Protein AF-A0A2V7Z5N1-F1 (afdb_monomer)

Nearest PDB structures (foldseek):
  4i86-assembly2_B  TM=2.308E-01  e=6.328E-01  Komagataeibacter xylinus
  2l2n-assembly1_A  TM=4.216E-01  e=4.324E+00  Arabidopsis thaliana
  7aoi-assembly1_AY  TM=3.348E-01  e=3.631E+00  Trypanosoma brucei
  4kr1-assembly1_A  TM=2.601E-01  e=2.560E+00  Saccharomyces cerevisiae S288C

Sequence (138 aa):
MKLTMAKAYQENGSPAPGKDKACAAKYKEFMGAPVTDTYKINPKTGIMSASAEFQKVSTQLYPMGIAGIYSFISDGVPPELQKIGVMQIIFQISTKFTSPKNMIMFPLETDKFNCVLTNSALSAKAAKEALTGKPMKH

Radius of gyration: 14.17 Å; Cα contacts (8 Å, |Δi|>4): 302; chains: 1; bounding box: 39×27×32 Å

Structure (mmCIF, N/CA/C/O backbone):
data_AF-A0A2V7Z5N1-F1
#
_entry.id   AF-A0A2V7Z5N1-F1
#
loop_
_atom_site.group_PDB
_atom_site.id
_atom_site.type_symbol
_atom_site.label_atom_id
_atom_site.label_alt_id
_atom_site.label_comp_id
_atom_site.label_asym_id
_atom_site.label_entity_id
_atom_site.label_seq_id
_atom_site.pdbx_PDB_ins_code
_atom_site.Cartn_x
_atom_site.Cartn_y
_atom_site.Cartn_z
_atom_site.occupancy
_atom_site.B_iso_or_equiv
_atom_site.auth_seq_id
_atom_site.auth_comp_id
_atom_site.auth_asym_id
_atom_site.auth_atom_id
_atom_site.pdbx_PDB_model_num
ATOM 1 N N . MET A 1 1 ? 2.459 -5.359 9.769 1.00 90.88 1 MET A N 1
ATOM 2 C CA . MET A 1 1 ? 2.727 -6.409 8.746 1.00 90.88 1 MET A CA 1
ATOM 3 C C . MET A 1 1 ? 3.979 -6.046 7.956 1.00 90.88 1 MET A C 1
ATOM 5 O O . MET A 1 1 ? 4.435 -4.928 8.120 1.00 90.88 1 MET A O 1
ATOM 9 N N . LYS A 1 2 ? 4.550 -6.945 7.139 1.00 94.62 2 LYS A N 1
ATOM 10 C CA . LYS A 1 2 ? 5.723 -6.646 6.287 1.00 94.62 2 LYS A CA 1
ATOM 11 C C . LYS A 1 2 ? 5.377 -6.747 4.801 1.00 94.62 2 LYS A C 1
ATOM 13 O O . LYS A 1 2 ? 4.630 -7.647 4.428 1.00 94.62 2 LYS A O 1
ATOM 18 N N . LEU A 1 3 ? 5.941 -5.873 3.969 1.00 95.12 3 LEU A N 1
ATOM 19 C CA . LEU A 1 3 ? 5.757 -5.876 2.511 1.00 95.12 3 LEU A CA 1
ATOM 20 C C . LEU A 1 3 ? 6.620 -6.964 1.854 1.00 95.12 3 LEU A C 1
ATOM 22 O O . LEU A 1 3 ? 7.810 -6.774 1.641 1.00 95.12 3 LEU A O 1
ATOM 26 N N . THR A 1 4 ? 6.061 -8.133 1.566 1.00 95.50 4 THR A N 1
ATOM 27 C CA . THR A 1 4 ? 6.828 -9.313 1.121 1.00 95.50 4 THR A CA 1
ATOM 28 C C . THR A 1 4 ? 6.722 -9.601 -0.373 1.00 95.50 4 THR A C 1
ATOM 30 O O . THR A 1 4 ? 7.448 -10.449 -0.885 1.00 95.50 4 THR A O 1
ATOM 33 N N . MET A 1 5 ? 5.842 -8.904 -1.088 1.00 94.56 5 MET A N 1
ATOM 34 C CA . MET A 1 5 ? 5.593 -9.097 -2.512 1.00 94.56 5 MET A CA 1
ATOM 35 C C . MET A 1 5 ? 5.648 -7.761 -3.246 1.00 94.56 5 MET A C 1
ATOM 37 O O . MET A 1 5 ? 5.185 -6.749 -2.727 1.00 94.56 5 MET A O 1
ATOM 41 N N . ALA A 1 6 ? 6.150 -7.787 -4.477 1.00 95.12 6 ALA A N 1
ATOM 42 C CA . ALA A 1 6 ? 6.127 -6.661 -5.398 1.00 95.12 6 ALA A CA 1
ATOM 43 C C . ALA A 1 6 ? 5.371 -7.086 -6.661 1.00 95.12 6 ALA A C 1
ATOM 45 O O . ALA A 1 6 ? 5.687 -8.122 -7.255 1.00 95.12 6 ALA A O 1
ATOM 46 N N . LYS A 1 7 ? 4.340 -6.326 -7.030 1.00 94.12 7 LYS A N 1
ATOM 47 C CA . LYS A 1 7 ? 3.465 -6.616 -8.169 1.00 94.12 7 LYS A CA 1
ATOM 48 C C . LYS A 1 7 ? 3.352 -5.410 -9.077 1.00 94.12 7 LYS A C 1
ATOM 50 O O . LYS A 1 7 ? 3.062 -4.313 -8.609 1.00 94.12 7 LYS A O 1
ATOM 55 N N . ALA A 1 8 ? 3.577 -5.620 -10.366 1.00 93.88 8 ALA A N 1
ATOM 56 C CA . ALA A 1 8 ? 3.426 -4.577 -11.360 1.00 93.88 8 ALA A CA 1
ATOM 57 C C . ALA A 1 8 ? 2.009 -4.578 -11.942 1.00 93.88 8 ALA A C 1
ATOM 59 O O . ALA A 1 8 ? 1.400 -5.629 -12.162 1.00 93.88 8 ALA A O 1
ATOM 60 N N . TYR A 1 9 ? 1.510 -3.383 -12.226 1.00 91.00 9 TYR A N 1
ATOM 61 C CA . TYR A 1 9 ? 0.205 -3.143 -12.825 1.00 91.00 9 TYR A CA 1
ATOM 62 C C . TYR A 1 9 ? 0.336 -2.112 -13.932 1.00 91.00 9 TYR A C 1
ATOM 64 O O . TYR A 1 9 ? 1.193 -1.237 -13.867 1.00 91.00 9 TYR A O 1
ATOM 72 N N . GLN A 1 10 ? -0.513 -2.216 -14.944 1.00 90.69 10 GLN A N 1
ATOM 73 C CA . GLN A 1 10 ? -0.725 -1.150 -15.917 1.00 90.69 10 GLN A CA 1
ATOM 74 C C . GLN A 1 10 ? -1.409 0.046 -15.240 1.00 90.69 10 GLN A C 1
ATOM 76 O O . GLN A 1 10 ? -2.009 -0.099 -14.173 1.00 90.69 10 GLN A O 1
ATOM 81 N N . GLU A 1 11 ? -1.379 1.209 -15.885 1.00 83.19 11 GLU A N 1
ATOM 82 C CA . GLU A 1 11 ? -2.081 2.414 -15.417 1.00 83.19 11 GLU A CA 1
ATOM 83 C C . GLU A 1 11 ? -3.581 2.164 -15.169 1.00 83.19 11 GLU A C 1
ATOM 85 O O . GLU A 1 11 ? -4.149 2.621 -14.184 1.00 83.19 11 GLU A O 1
ATOM 90 N N . ASN A 1 12 ? -4.211 1.323 -15.996 1.00 79.19 12 ASN A N 1
ATOM 91 C CA . ASN A 1 12 ? -5.614 0.925 -15.844 1.00 79.19 12 ASN A CA 1
ATOM 92 C C . ASN A 1 12 ? -5.874 -0.108 -14.722 1.00 79.19 12 ASN A C 1
ATOM 94 O O . ASN A 1 12 ? -6.947 -0.714 -14.683 1.00 79.19 12 ASN A O 1
ATOM 98 N N . GLY A 1 13 ? -4.888 -0.387 -13.867 1.00 79.81 13 GLY A N 1
ATOM 99 C CA . GLY A 1 13 ? -4.990 -1.327 -12.751 1.00 79.81 13 GLY A CA 1
ATOM 100 C C . GLY A 1 13 ? -4.941 -2.812 -13.127 1.00 79.81 13 GLY A C 1
ATOM 101 O O . GLY A 1 13 ? -5.058 -3.666 -12.247 1.00 79.81 13 GLY A O 1
ATOM 102 N N . SER A 1 14 ? -4.765 -3.159 -14.406 1.00 85.50 14 SER A N 1
ATOM 103 C CA . SER A 1 14 ? -4.630 -4.559 -14.830 1.00 85.50 14 SER A CA 1
ATOM 104 C C . SER A 1 14 ? -3.248 -5.112 -14.463 1.00 85.50 14 SER A C 1
ATOM 106 O O . SER A 1 14 ? -2.256 -4.401 -14.631 1.00 85.50 14 SER A O 1
ATOM 108 N N . PRO A 1 15 ? -3.130 -6.372 -14.002 1.00 89.06 15 PRO A N 1
ATOM 109 C CA . PRO A 1 15 ? -1.832 -6.968 -13.689 1.00 89.06 15 PRO A CA 1
ATOM 110 C C . PRO A 1 15 ? -0.858 -6.947 -14.878 1.00 89.06 15 PRO A C 1
ATOM 112 O O . PRO A 1 15 ? -1.241 -7.227 -16.014 1.00 89.06 15 PRO A O 1
ATOM 115 N N . ALA A 1 16 ? 0.417 -6.675 -14.601 1.00 92.56 16 ALA A N 1
ATOM 116 C CA . ALA A 1 16 ? 1.518 -6.697 -15.564 1.00 92.56 16 ALA A CA 1
ATOM 117 C C . ALA A 1 16 ? 2.656 -7.618 -15.069 1.00 92.56 16 ALA A C 1
ATOM 119 O O . ALA A 1 16 ? 3.778 -7.155 -14.856 1.00 92.56 16 ALA A O 1
ATOM 120 N N . PRO A 1 17 ? 2.412 -8.932 -14.888 1.00 92.75 17 PRO A N 1
ATOM 121 C CA . PRO A 1 17 ? 3.333 -9.836 -14.186 1.00 92.75 17 PRO A CA 1
ATOM 122 C C . PRO A 1 17 ? 4.732 -9.929 -14.814 1.00 92.75 17 PRO A C 1
ATOM 124 O O . PRO A 1 17 ? 5.711 -10.165 -14.107 1.00 92.75 17 PRO A O 1
ATOM 127 N N . GLY A 1 18 ? 4.866 -9.672 -16.122 1.00 95.56 18 GLY A N 1
ATOM 128 C CA . GLY A 1 18 ? 6.167 -9.584 -16.801 1.00 95.56 18 GLY A CA 1
ATOM 129 C C . GLY A 1 18 ? 7.093 -8.482 -16.258 1.00 95.56 18 GLY A C 1
ATOM 130 O O . GLY A 1 18 ? 8.291 -8.499 -16.532 1.00 95.56 18 GLY A O 1
ATOM 131 N N . LYS A 1 19 ? 6.563 -7.546 -15.461 1.00 96.06 19 LYS A N 1
ATOM 132 C CA . LYS A 1 19 ? 7.288 -6.437 -14.829 1.00 96.06 19 LYS A CA 1
ATOM 133 C C . LYS A 1 19 ? 7.464 -6.609 -13.312 1.00 96.06 19 LYS A C 1
ATOM 135 O O . LYS A 1 19 ? 8.133 -5.781 -12.698 1.00 96.06 19 LYS A O 1
ATOM 140 N N . ASP A 1 20 ? 6.965 -7.692 -12.705 1.00 95.00 20 ASP A N 1
ATOM 141 C CA . ASP A 1 20 ? 7.081 -7.944 -11.254 1.00 95.00 20 ASP A CA 1
ATOM 142 C C . ASP A 1 20 ? 8.544 -7.926 -10.780 1.00 95.00 20 ASP A C 1
ATOM 144 O O . ASP A 1 20 ? 8.866 -7.311 -9.765 1.00 95.00 20 ASP A O 1
ATOM 148 N N . LYS A 1 21 ? 9.458 -8.542 -11.546 1.00 96.69 21 LYS A N 1
ATOM 149 C CA . LYS A 1 21 ? 10.897 -8.545 -11.225 1.00 96.69 21 LYS A CA 1
ATOM 150 C C . LYS A 1 21 ? 11.500 -7.139 -11.248 1.00 96.69 21 LYS A C 1
ATOM 152 O O . LYS A 1 21 ? 12.305 -6.814 -10.382 1.00 96.69 21 LYS A O 1
ATOM 157 N N . ALA A 1 22 ? 11.100 -6.306 -12.210 1.00 97.19 22 ALA A N 1
ATOM 158 C CA . ALA A 1 22 ? 11.555 -4.919 -12.296 1.00 97.19 22 ALA A CA 1
ATOM 159 C C . ALA A 1 22 ? 11.008 -4.077 -11.131 1.00 97.19 22 ALA A C 1
ATOM 161 O O . ALA A 1 22 ? 11.751 -3.307 -10.532 1.00 97.19 22 ALA A O 1
ATOM 162 N N . CYS A 1 23 ? 9.740 -4.284 -10.762 1.00 95.69 23 CYS A N 1
ATOM 163 C CA . CYS A 1 23 ? 9.099 -3.686 -9.588 1.00 95.69 23 CYS A CA 1
ATOM 164 C C . CYS A 1 23 ? 9.845 -4.054 -8.291 1.00 95.69 23 CYS A C 1
ATOM 166 O O . CYS A 1 23 ? 10.260 -3.161 -7.552 1.00 95.69 23 CYS A O 1
ATOM 168 N N . ALA A 1 24 ? 10.129 -5.344 -8.072 1.00 96.06 24 ALA A N 1
A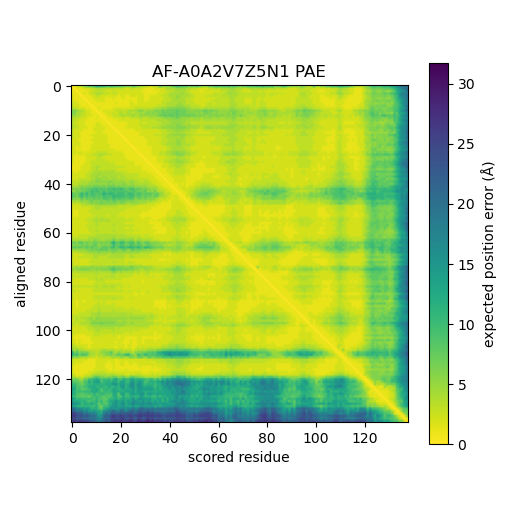TOM 169 C CA . ALA A 1 24 ? 10.910 -5.811 -6.924 1.00 96.06 24 ALA A CA 1
ATOM 170 C C . ALA A 1 24 ? 12.334 -5.233 -6.895 1.00 96.06 24 ALA A C 1
ATOM 172 O O . ALA A 1 24 ? 12.818 -4.843 -5.837 1.00 96.06 24 ALA A O 1
ATOM 173 N N . ALA A 1 25 ? 13.010 -5.172 -8.047 1.00 97.81 25 ALA A N 1
ATOM 174 C CA . ALA A 1 25 ? 14.375 -4.663 -8.138 1.00 97.81 25 ALA A CA 1
ATOM 175 C C . ALA A 1 25 ? 14.454 -3.153 -7.863 1.00 97.81 25 ALA A C 1
ATOM 177 O O . ALA A 1 25 ? 15.351 -2.718 -7.141 1.00 97.81 25 ALA A O 1
ATOM 178 N N . LYS A 1 26 ? 13.510 -2.370 -8.407 1.00 97.50 26 LYS A N 1
ATOM 179 C CA . LYS A 1 26 ? 13.465 -0.910 -8.246 1.00 97.50 26 LYS A CA 1
ATOM 180 C C . LYS A 1 26 ? 13.215 -0.505 -6.795 1.00 97.50 26 LYS A C 1
ATOM 182 O O . LYS A 1 26 ? 13.897 0.378 -6.297 1.00 97.50 26 LYS A O 1
ATOM 187 N N . TYR A 1 27 ? 12.297 -1.189 -6.112 1.00 96.81 27 TYR A N 1
ATOM 188 C CA . TYR A 1 27 ? 11.892 -0.862 -4.740 1.00 96.81 27 TYR A CA 1
ATOM 189 C C . TYR A 1 27 ? 12.402 -1.860 -3.700 1.00 96.81 27 TYR A C 1
ATOM 191 O O . TYR A 1 27 ? 11.789 -2.056 -2.649 1.00 96.81 27 TYR A O 1
ATOM 199 N N . LYS A 1 28 ? 13.546 -2.495 -3.980 1.00 97.12 28 LYS A N 1
ATOM 200 C CA . LYS A 1 28 ? 14.147 -3.523 -3.117 1.00 97.12 28 LYS A CA 1
ATOM 201 C C . LYS A 1 28 ? 14.375 -3.051 -1.679 1.00 97.12 28 LYS A C 1
ATOM 203 O O . LYS A 1 28 ? 14.297 -3.857 -0.763 1.00 97.12 28 LYS A O 1
ATOM 208 N N . GLU A 1 29 ? 14.640 -1.760 -1.482 1.00 96.69 29 GLU A N 1
ATOM 209 C CA . GLU A 1 29 ? 14.888 -1.155 -0.167 1.00 96.69 29 GLU A CA 1
ATOM 210 C C . GLU A 1 29 ? 13.650 -1.148 0.742 1.00 96.69 29 GLU A C 1
ATOM 212 O O . GLU A 1 29 ? 13.775 -1.178 1.964 1.00 96.69 29 GLU A O 1
ATOM 217 N N . PHE A 1 30 ? 12.451 -1.162 0.154 1.00 96.69 30 PHE A N 1
ATOM 218 C CA . PHE A 1 30 ? 11.183 -1.186 0.885 1.00 96.69 30 PHE A CA 1
ATOM 219 C C . PHE A 1 30 ? 10.613 -2.602 1.021 1.00 96.69 30 PHE A C 1
ATOM 221 O O . PHE A 1 30 ? 9.629 -2.814 1.734 1.00 96.69 30 PHE A O 1
ATOM 228 N N . MET A 1 31 ? 11.232 -3.594 0.378 1.00 96.50 31 MET A N 1
ATOM 229 C CA . MET A 1 31 ? 10.870 -4.992 0.579 1.00 96.50 31 MET A CA 1
ATOM 230 C C . MET A 1 31 ? 11.187 -5.412 2.018 1.00 96.50 31 MET A C 1
ATOM 232 O O . MET A 1 31 ? 12.266 -5.173 2.549 1.00 96.50 31 MET A O 1
ATOM 236 N N . GLY A 1 32 ? 10.219 -6.046 2.669 1.00 96.50 32 GLY A N 1
ATOM 237 C CA . GLY A 1 32 ? 10.266 -6.430 4.076 1.00 96.50 32 GLY A CA 1
ATOM 238 C C . GLY A 1 32 ? 9.968 -5.290 5.053 1.00 96.50 32 GLY A C 1
ATOM 239 O O . GLY A 1 32 ? 9.880 -5.556 6.256 1.00 96.50 32 GLY A O 1
ATOM 240 N N . ALA A 1 33 ? 9.771 -4.058 4.569 1.00 97.06 33 ALA A N 1
ATOM 241 C CA . ALA A 1 33 ? 9.470 -2.917 5.421 1.00 97.06 33 ALA A CA 1
ATOM 242 C C . ALA A 1 33 ? 8.145 -3.124 6.176 1.00 97.06 33 ALA A C 1
ATOM 244 O O . ALA A 1 33 ? 7.195 -3.694 5.618 1.00 97.06 33 ALA A O 1
ATOM 245 N N . PRO A 1 34 ? 8.072 -2.695 7.447 1.00 97.31 34 PRO A N 1
ATOM 246 C CA . PRO A 1 34 ? 6.849 -2.782 8.214 1.00 97.31 34 PRO A CA 1
ATOM 247 C C . PRO A 1 34 ? 5.834 -1.729 7.755 1.00 97.31 34 PRO A C 1
ATOM 249 O O . PRO A 1 34 ? 6.195 -0.605 7.414 1.00 97.31 34 PRO A O 1
ATOM 252 N N . VAL A 1 35 ? 4.560 -2.103 7.812 1.00 97.00 35 VAL A N 1
ATOM 253 C CA . VAL A 1 35 ? 3.415 -1.190 7.767 1.00 97.00 35 VAL A CA 1
ATOM 254 C C . VAL A 1 35 ? 2.518 -1.505 8.957 1.00 97.00 35 VAL A C 1
ATOM 256 O O . VAL A 1 35 ? 2.225 -2.683 9.217 1.00 97.00 35 VAL A O 1
ATOM 259 N N . THR A 1 36 ? 2.113 -0.473 9.689 1.00 97.25 36 THR A N 1
ATOM 260 C CA . THR A 1 36 ? 1.232 -0.585 10.857 1.00 97.25 36 THR A CA 1
ATOM 261 C C . THR A 1 36 ? -0.060 0.155 10.579 1.00 97.25 36 THR A C 1
ATOM 263 O O . THR A 1 36 ? -0.019 1.334 10.248 1.00 97.25 36 THR A O 1
ATOM 266 N N . ASP A 1 37 ? -1.196 -0.514 10.753 1.00 96.44 37 ASP A N 1
ATOM 267 C CA . ASP A 1 37 ? -2.503 0.087 10.496 1.00 96.44 37 ASP A CA 1
ATOM 268 C C . ASP A 1 37 ? -3.264 0.282 11.799 1.00 96.44 37 ASP A C 1
ATOM 270 O O . ASP A 1 37 ? -3.244 -0.581 12.682 1.00 96.44 37 ASP A O 1
ATOM 274 N N . THR A 1 38 ? -4.000 1.383 11.886 1.00 96.88 38 THR A N 1
ATOM 275 C CA . THR A 1 38 ? -5.054 1.555 12.884 1.00 96.88 38 THR A CA 1
ATOM 276 C C . THR A 1 38 ? -6.374 1.777 12.169 1.00 96.88 38 THR A C 1
ATOM 278 O O . THR A 1 38 ? -6.413 2.411 11.118 1.00 96.88 38 THR A O 1
ATOM 281 N N . TYR A 1 39 ? -7.465 1.228 12.697 1.00 95.56 39 TYR A N 1
ATOM 282 C CA . TYR A 1 39 ? -8.780 1.396 12.088 1.00 95.56 39 TYR A CA 1
ATOM 283 C C . TYR A 1 39 ? -9.897 1.368 13.127 1.00 95.56 39 TYR A C 1
ATOM 285 O O . TYR A 1 39 ? -9.792 0.737 14.180 1.00 95.56 39 TYR A O 1
ATOM 293 N N . LYS A 1 40 ? -10.993 2.050 12.803 1.00 94.56 40 LYS A N 1
ATOM 294 C CA . LYS A 1 40 ? -12.266 2.013 13.521 1.00 94.56 40 LYS A CA 1
ATOM 295 C C . LYS A 1 40 ? -13.362 1.757 12.502 1.00 94.56 40 LYS A C 1
ATOM 297 O O . LYS A 1 40 ? -13.480 2.492 11.529 1.00 94.56 40 LYS A O 1
ATOM 302 N N . ILE A 1 41 ? -14.154 0.715 12.724 1.00 93.19 41 ILE A N 1
ATOM 303 C CA . ILE A 1 41 ? -15.255 0.329 11.841 1.00 93.19 41 ILE A CA 1
ATOM 304 C C . ILE A 1 41 ? -16.481 0.100 12.712 1.00 93.19 41 ILE A C 1
ATOM 306 O O . ILE A 1 41 ? -16.498 -0.812 13.538 1.00 93.19 41 ILE A O 1
ATOM 310 N N . ASN A 1 42 ? -17.508 0.926 12.526 1.00 90.75 42 ASN A N 1
ATOM 311 C CA . ASN A 1 42 ? -18.803 0.731 13.158 1.00 90.75 42 ASN A CA 1
ATOM 312 C C . ASN A 1 42 ? -19.815 0.241 12.109 1.00 90.75 42 ASN A C 1
ATOM 314 O O . ASN A 1 42 ? -20.362 1.057 11.365 1.00 90.75 42 ASN A O 1
ATOM 318 N N . PRO A 1 43 ? -20.109 -1.070 12.048 1.00 85.38 43 PRO A N 1
ATOM 319 C CA . PRO A 1 43 ? -21.029 -1.611 11.051 1.00 85.38 43 PRO A CA 1
ATOM 320 C C . PRO A 1 43 ? -22.486 -1.178 11.269 1.00 85.38 43 PRO A C 1
ATOM 322 O O . PRO A 1 43 ? -23.283 -1.287 10.346 1.00 85.38 43 PRO A O 1
ATOM 325 N N . LYS A 1 44 ? -22.851 -0.683 12.463 1.00 87.19 44 LYS A N 1
ATOM 326 C CA . LYS A 1 44 ? -24.212 -0.201 12.748 1.00 87.19 44 LYS A CA 1
ATOM 327 C C . LYS A 1 44 ? -24.449 1.205 12.205 1.00 87.19 44 LYS A C 1
ATOM 329 O O . LYS A 1 44 ? -25.531 1.486 11.711 1.00 87.19 44 LYS A O 1
ATOM 334 N N . THR A 1 45 ? -23.457 2.086 12.333 1.00 87.56 45 THR A N 1
ATOM 335 C CA . THR A 1 45 ? -23.577 3.492 11.909 1.00 87.56 45 THR A CA 1
ATOM 336 C C . THR A 1 45 ? -22.964 3.762 10.538 1.00 87.56 45 THR A C 1
ATOM 338 O O . THR A 1 45 ? -23.177 4.832 9.983 1.00 87.56 45 THR A O 1
ATOM 341 N N . GLY A 1 46 ? -22.163 2.832 10.008 1.00 83.50 46 GLY A N 1
ATOM 342 C CA . GLY A 1 46 ? -21.401 3.017 8.772 1.00 83.50 46 GLY A CA 1
ATOM 343 C C . GLY A 1 46 ? -20.172 3.921 8.921 1.00 83.50 46 GLY A C 1
ATOM 344 O O . GLY A 1 46 ? -19.468 4.145 7.942 1.00 83.50 46 GLY A O 1
ATOM 345 N N . ILE A 1 47 ? -19.880 4.425 10.127 1.00 86.38 47 ILE A N 1
ATOM 346 C CA . ILE A 1 47 ? -18.717 5.288 10.371 1.00 86.38 47 ILE A CA 1
ATOM 347 C C . ILE A 1 47 ? -17.448 4.437 10.350 1.00 86.38 47 ILE A C 1
ATOM 349 O O . I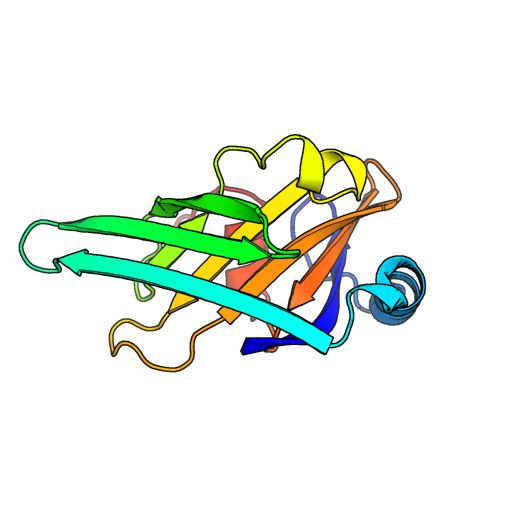LE A 1 47 ? -17.318 3.474 11.115 1.00 86.38 47 ILE A O 1
ATOM 353 N N . MET A 1 48 ? -16.503 4.815 9.489 1.00 93.25 48 MET A N 1
ATOM 354 C CA . MET A 1 48 ? -15.232 4.118 9.331 1.00 93.25 48 MET A CA 1
ATOM 355 C C . MET A 1 48 ? -14.078 5.109 9.186 1.00 93.25 48 MET A C 1
ATOM 357 O O . MET A 1 48 ? -14.194 6.107 8.478 1.00 93.25 48 MET A O 1
ATOM 361 N N . SER A 1 49 ? -12.950 4.810 9.820 1.00 92.56 49 SER A N 1
ATOM 362 C CA . SER A 1 49 ? -11.692 5.533 9.639 1.00 92.56 49 SER A CA 1
ATOM 363 C C . SER A 1 49 ? -10.513 4.575 9.744 1.00 92.56 49 SER A C 1
ATOM 365 O O . SER A 1 49 ? -10.588 3.566 10.449 1.00 92.56 49 SER A O 1
ATOM 367 N N . ALA A 1 50 ? -9.424 4.881 9.044 1.00 97.00 50 ALA A N 1
ATOM 368 C CA . ALA A 1 50 ? -8.178 4.140 9.169 1.00 97.00 50 ALA A CA 1
ATOM 369 C C . ALA A 1 50 ? -6.966 5.053 8.976 1.00 97.00 50 ALA A C 1
ATOM 371 O O . ALA A 1 50 ? -7.072 6.119 8.377 1.00 97.00 50 ALA A O 1
ATOM 372 N N . SER A 1 51 ? -5.813 4.624 9.466 1.00 97.56 51 SER A N 1
ATOM 373 C CA . SER A 1 51 ? -4.517 5.209 9.150 1.00 97.56 51 SER A CA 1
ATOM 374 C C . SER A 1 51 ? -3.502 4.096 8.925 1.00 97.56 51 SER A C 1
ATOM 376 O O . SER A 1 51 ? -3.622 3.021 9.516 1.00 97.56 51 SER A O 1
ATOM 378 N N . ALA A 1 52 ? -2.500 4.367 8.099 1.00 97.75 52 ALA A N 1
ATOM 379 C CA . ALA A 1 52 ? -1.362 3.482 7.896 1.00 97.75 52 ALA A CA 1
ATOM 380 C C . ALA A 1 52 ? -0.064 4.242 8.159 1.00 97.75 52 ALA A C 1
ATOM 382 O O . ALA A 1 52 ? 0.127 5.354 7.670 1.00 97.75 52 ALA A O 1
ATOM 383 N N . GLU A 1 53 ? 0.832 3.631 8.923 1.00 98.31 53 GLU A N 1
ATOM 384 C CA . GLU A 1 53 ? 2.185 4.113 9.143 1.00 98.31 53 GLU A CA 1
ATOM 385 C C . GLU A 1 53 ? 3.160 3.310 8.284 1.00 98.31 53 GLU A C 1
ATOM 387 O O . GLU A 1 53 ? 3.285 2.090 8.427 1.00 98.31 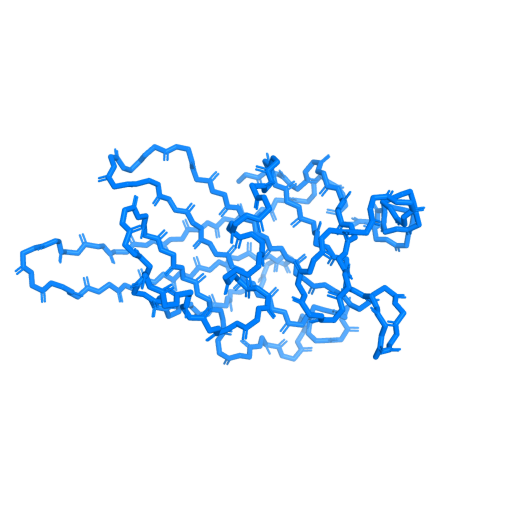53 GLU A O 1
ATOM 392 N N . PHE A 1 54 ? 3.875 4.011 7.408 1.00 98.00 54 PHE A N 1
ATOM 393 C CA . PHE A 1 54 ? 4.950 3.471 6.584 1.00 98.00 54 PHE A CA 1
ATOM 394 C C . PHE A 1 54 ? 6.148 4.413 6.670 1.00 98.00 54 PHE A C 1
ATOM 396 O O . PHE A 1 54 ? 5.978 5.627 6.653 1.00 98.00 54 PHE A O 1
ATOM 403 N N . GLN A 1 55 ? 7.362 3.872 6.815 1.00 96.94 55 GLN A N 1
ATOM 404 C CA . GLN A 1 55 ? 8.580 4.678 7.014 1.00 96.94 55 GLN A CA 1
ATOM 405 C C . GLN A 1 55 ? 8.454 5.709 8.157 1.00 96.94 55 GLN A C 1
ATOM 407 O O . GLN A 1 55 ? 8.993 6.807 8.072 1.00 96.94 55 GLN A O 1
ATOM 412 N N . LYS A 1 56 ? 7.746 5.345 9.242 1.00 96.75 56 LYS A N 1
ATOM 413 C CA . LYS A 1 56 ? 7.438 6.209 10.404 1.00 96.75 56 LYS A CA 1
ATOM 414 C C . LYS A 1 56 ? 6.581 7.443 10.079 1.00 96.75 56 LYS A C 1
ATOM 416 O O . LYS A 1 56 ? 6.520 8.375 10.875 1.00 96.75 56 LYS A O 1
ATOM 421 N N . VAL A 1 57 ? 5.919 7.453 8.924 1.00 97.81 57 VAL A N 1
ATOM 422 C CA . VAL A 1 57 ? 5.016 8.523 8.500 1.00 97.81 57 VAL A CA 1
ATOM 423 C C . VAL A 1 57 ? 3.594 7.979 8.479 1.00 97.81 57 VAL A C 1
ATOM 425 O O . VAL A 1 57 ? 3.290 7.022 7.765 1.00 97.81 57 VAL A O 1
ATOM 428 N N . SER A 1 58 ? 2.723 8.592 9.279 1.00 97.81 58 SER A N 1
ATOM 429 C CA . SER A 1 58 ? 1.304 8.241 9.349 1.00 97.81 58 SER A CA 1
ATOM 430 C C . SER A 1 58 ? 0.529 8.911 8.216 1.00 97.81 58 SER A C 1
ATOM 432 O O . SER A 1 58 ? 0.663 10.110 7.983 1.00 97.81 58 SER A O 1
ATOM 434 N N . THR A 1 59 ? -0.298 8.134 7.523 1.00 97.81 59 THR A N 1
ATOM 435 C CA . THR A 1 59 ? -1.177 8.593 6.445 1.00 97.81 59 THR A CA 1
ATOM 436 C C . THR A 1 59 ? -2.623 8.269 6.794 1.00 97.81 59 THR A C 1
ATOM 438 O O . THR A 1 59 ? -2.951 7.116 7.082 1.00 97.81 59 THR A O 1
ATOM 44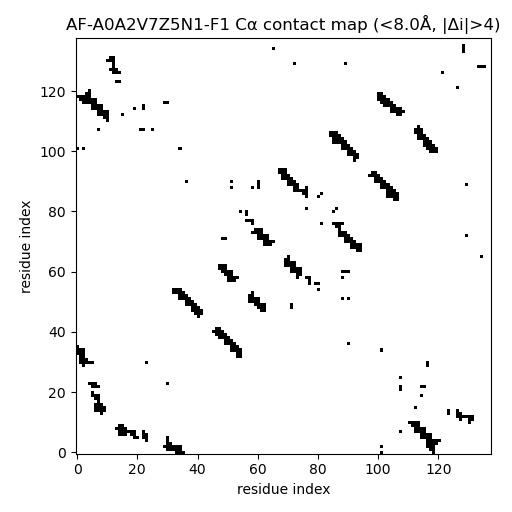1 N N . GLN A 1 60 ? -3.493 9.280 6.753 1.00 97.50 60 GLN A N 1
ATOM 442 C CA . GLN A 1 60 ? -4.933 9.099 6.922 1.00 97.50 60 GLN A CA 1
ATOM 443 C C . GLN A 1 60 ? -5.519 8.384 5.701 1.00 97.50 60 GLN A C 1
ATOM 445 O O . GLN A 1 60 ? -5.217 8.733 4.560 1.00 97.50 60 GLN A O 1
ATOM 450 N N . LEU A 1 61 ? -6.382 7.401 5.949 1.00 95.62 61 LEU A N 1
ATOM 451 C CA . LEU A 1 61 ? -7.081 6.648 4.916 1.00 95.62 61 LEU A CA 1
ATOM 452 C C . LEU A 1 61 ? -8.596 6.833 5.045 1.00 95.62 61 LEU A C 1
ATOM 454 O O . LEU A 1 61 ? -9.139 6.993 6.146 1.00 95.62 61 LEU A O 1
ATOM 458 N N . TYR A 1 62 ? -9.279 6.754 3.909 1.00 92.12 62 TYR A N 1
ATOM 459 C CA . TYR A 1 62 ? -10.711 6.984 3.773 1.00 92.12 62 TYR A CA 1
ATOM 460 C C . TYR A 1 62 ? -11.409 5.758 3.182 1.00 92.12 62 TYR A C 1
ATOM 462 O O . TYR A 1 62 ? -10.842 5.097 2.311 1.00 92.12 62 TYR A O 1
ATOM 470 N N . PRO A 1 63 ? -12.619 5.416 3.653 1.00 91.62 63 PRO A N 1
ATOM 471 C CA . PRO A 1 63 ? -13.335 4.234 3.189 1.00 91.62 63 PRO A CA 1
ATOM 472 C C . PRO A 1 63 ? -13.714 4.342 1.706 1.00 91.62 63 PRO A C 1
ATOM 474 O O . PRO A 1 63 ? -14.200 5.371 1.250 1.00 91.62 63 PRO A O 1
ATOM 477 N N . MET A 1 64 ? -13.548 3.244 0.966 1.00 86.94 64 MET A N 1
ATOM 478 C CA . MET A 1 64 ? -13.850 3.169 -0.472 1.00 86.94 64 MET A CA 1
ATOM 479 C C . MET A 1 64 ? -15.265 2.662 -0.794 1.00 86.94 64 MET A C 1
ATOM 481 O O . MET A 1 64 ? -15.699 2.749 -1.937 1.00 86.94 64 MET A O 1
ATOM 485 N N . GLY A 1 65 ? -15.970 2.070 0.177 1.00 81.44 65 GLY A N 1
ATOM 486 C CA . GLY A 1 65 ? -17.326 1.540 -0.032 1.00 81.44 65 GLY A CA 1
ATOM 487 C C . GLY A 1 65 ? -17.415 0.267 -0.892 1.00 81.44 65 GLY A C 1
ATOM 488 O O . GLY A 1 65 ? -18.438 0.030 -1.527 1.00 81.44 65 GLY A O 1
ATOM 489 N N . ILE A 1 66 ? -16.365 -0.562 -0.930 1.00 78.75 66 ILE A N 1
ATOM 490 C CA . ILE A 1 66 ? -16.362 -1.820 -1.697 1.00 78.75 66 ILE A CA 1
ATOM 491 C C . ILE A 1 66 ? -17.188 -2.889 -0.968 1.00 78.75 66 ILE A C 1
ATOM 493 O O . ILE A 1 66 ? -16.941 -3.203 0.194 1.00 78.75 66 ILE A O 1
ATOM 497 N N . ALA A 1 67 ? -18.161 -3.493 -1.652 1.00 78.31 67 ALA A N 1
ATOM 498 C CA . ALA A 1 67 ? -18.997 -4.534 -1.061 1.00 78.31 67 ALA A CA 1
ATOM 499 C C . ALA A 1 67 ? -18.183 -5.788 -0.675 1.00 78.31 67 ALA A C 1
ATOM 501 O O . ALA A 1 67 ? -17.393 -6.310 -1.463 1.00 78.31 67 ALA A O 1
ATOM 502 N N . GLY A 1 68 ? -18.421 -6.308 0.533 1.00 82.12 68 GLY A N 1
ATOM 503 C CA . GLY A 1 68 ? -17.827 -7.562 1.016 1.00 82.12 68 GLY A CA 1
ATOM 504 C C . GLY A 1 68 ? -16.418 -7.446 1.614 1.00 82.12 68 GLY A C 1
ATOM 505 O O . GLY A 1 68 ? -15.871 -8.456 2.058 1.00 82.12 68 GLY A O 1
ATOM 506 N N . ILE A 1 69 ? -15.839 -6.245 1.678 1.00 87.19 69 ILE A N 1
ATOM 507 C CA . ILE A 1 69 ? -14.541 -5.985 2.312 1.00 87.19 69 ILE A CA 1
ATOM 508 C C . ILE A 1 69 ? -14.502 -4.564 2.882 1.00 87.19 69 ILE A C 1
ATOM 510 O O . ILE A 1 69 ? -15.088 -3.650 2.314 1.00 87.19 69 ILE A O 1
ATOM 514 N N . TYR A 1 70 ? -13.786 -4.345 3.981 1.00 91.19 70 TYR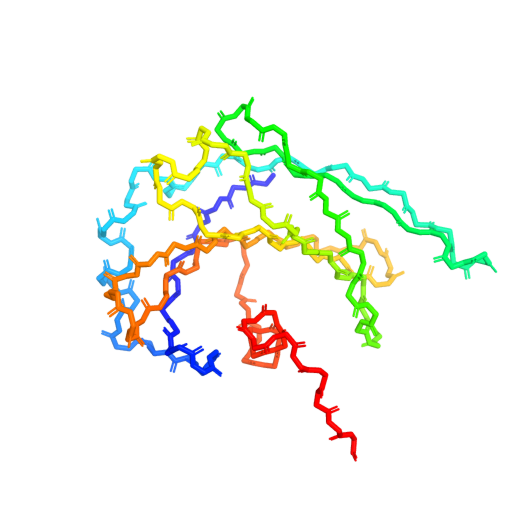 A N 1
ATOM 515 C CA . TYR A 1 70 ? -13.459 -2.986 4.397 1.00 91.19 70 TYR A CA 1
ATOM 516 C C . TYR A 1 70 ? -12.180 -2.566 3.678 1.00 91.19 70 TYR A C 1
ATOM 518 O O . TYR A 1 70 ? -11.129 -3.173 3.878 1.00 91.19 70 TYR A O 1
ATOM 526 N N . SER A 1 71 ? -12.287 -1.565 2.808 1.00 90.88 71 SER A N 1
ATOM 527 C CA . SER A 1 71 ? -11.174 -1.039 2.016 1.00 90.88 71 SER A CA 1
ATOM 528 C C . SER A 1 71 ? -11.038 0.452 2.261 1.00 90.88 71 SER A C 1
ATOM 530 O O . SER A 1 71 ? -12.037 1.174 2.227 1.00 90.88 71 SER A O 1
ATOM 532 N N . PHE A 1 72 ? -9.809 0.895 2.486 1.00 93.12 72 PHE A N 1
ATOM 533 C CA . PHE A 1 72 ? -9.456 2.272 2.785 1.00 93.12 72 PHE A CA 1
ATOM 534 C C . PHE A 1 72 ? -8.321 2.725 1.881 1.00 93.12 72 PHE A C 1
ATOM 536 O O . PHE A 1 72 ? -7.397 1.955 1.632 1.00 93.12 72 PHE A O 1
ATOM 543 N N . ILE A 1 73 ? -8.373 3.971 1.430 1.00 92.88 73 ILE A N 1
ATOM 544 C CA . ILE A 1 73 ? -7.409 4.548 0.499 1.00 92.88 73 ILE A CA 1
ATOM 545 C C . ILE A 1 73 ? -6.952 5.919 0.980 1.00 92.88 73 ILE A C 1
ATOM 547 O O . ILE A 1 73 ? -7.733 6.670 1.564 1.00 92.88 73 ILE A O 1
ATOM 551 N N . SER A 1 74 ? -5.686 6.245 0.760 1.00 94.06 74 SER A N 1
ATOM 552 C CA . SER A 1 74 ? -5.163 7.578 1.038 1.00 94.06 74 SER A CA 1
ATOM 553 C C . SER A 1 74 ? -5.657 8.578 -0.014 1.00 94.06 74 SER A C 1
ATOM 555 O O . SER A 1 74 ? -5.511 8.326 -1.216 1.00 94.06 74 SER A O 1
ATOM 557 N N . ASP A 1 75 ? -6.186 9.716 0.430 1.00 88.88 75 ASP A N 1
ATOM 558 C CA . ASP A 1 75 ? -6.495 10.870 -0.425 1.00 88.88 75 ASP A CA 1
ATOM 559 C C . ASP A 1 75 ? -5.271 11.794 -0.479 1.00 88.88 75 ASP A C 1
ATOM 561 O O . ASP A 1 75 ? -5.153 12.776 0.254 1.00 88.88 75 ASP A O 1
ATOM 565 N N . GLY A 1 76 ? -4.278 11.362 -1.257 1.00 87.62 76 GLY A N 1
ATOM 566 C CA . GLY A 1 76 ? -2.912 11.878 -1.197 1.00 87.62 76 GLY A CA 1
ATOM 567 C C . GLY A 1 76 ? -2.082 11.255 -0.070 1.00 87.62 76 GLY A C 1
ATOM 568 O O . GLY A 1 76 ? -2.595 10.638 0.862 1.00 87.62 76 GLY A O 1
ATOM 569 N N . VAL A 1 77 ? -0.763 11.396 -0.173 1.00 93.31 77 VAL A N 1
ATOM 570 C CA . VAL A 1 77 ? 0.196 10.927 0.840 1.00 93.31 77 VAL A CA 1
ATOM 571 C C . VAL A 1 77 ? 1.036 12.099 1.359 1.00 93.31 77 VAL A C 1
ATOM 573 O O . VAL A 1 77 ? 1.226 13.066 0.619 1.00 93.31 77 VAL A O 1
ATOM 576 N N . PRO A 1 78 ? 1.559 12.058 2.596 1.00 96.31 78 PRO A N 1
ATOM 577 C CA . PRO A 1 78 ? 2.409 13.123 3.123 1.00 96.31 78 PRO A CA 1
ATOM 578 C C . PRO A 1 78 ? 3.656 13.385 2.256 1.00 96.31 78 PRO A C 1
ATOM 580 O O . PRO A 1 78 ? 4.173 12.444 1.639 1.00 96.31 78 PRO A O 1
ATOM 583 N N . PRO A 1 79 ? 4.179 14.628 2.211 1.00 96.75 79 PRO A N 1
ATOM 584 C CA . PRO A 1 79 ? 5.326 14.997 1.375 1.00 96.75 79 PRO A CA 1
ATOM 585 C C . PRO A 1 79 ? 6.567 14.114 1.567 1.00 96.75 79 PRO A C 1
ATOM 587 O O . PRO A 1 79 ? 7.317 13.873 0.625 1.00 96.75 79 PRO A O 1
ATOM 590 N N . GLU A 1 80 ? 6.794 13.611 2.775 1.00 97.50 80 GLU A N 1
ATOM 591 C CA . GLU A 1 80 ? 7.885 12.701 3.121 1.00 97.50 80 GLU A CA 1
ATOM 592 C C . GLU A 1 80 ? 7.801 11.388 2.340 1.00 97.50 80 GLU A C 1
ATOM 594 O O . GLU A 1 80 ? 8.818 10.892 1.856 1.00 97.50 80 GLU A O 1
ATOM 599 N N . LEU A 1 81 ? 6.588 10.858 2.164 1.00 97.38 81 LEU A N 1
ATOM 600 C CA . LEU A 1 81 ? 6.348 9.650 1.382 1.00 97.38 81 LEU A CA 1
ATOM 601 C C . LEU A 1 81 ? 6.353 9.938 -0.125 1.00 97.38 81 LEU A C 1
ATOM 603 O O . LEU A 1 81 ? 6.867 9.128 -0.896 1.00 97.38 81 LEU A O 1
ATOM 607 N N . GLN A 1 82 ? 5.872 11.112 -0.550 1.00 95.19 82 GLN A N 1
ATOM 608 C CA . GLN A 1 82 ? 5.970 11.543 -1.953 1.00 95.19 82 GLN A CA 1
ATOM 609 C C . GLN A 1 82 ? 7.430 11.628 -2.421 1.00 95.19 82 GLN A C 1
ATOM 611 O O . GLN A 1 82 ? 7.750 11.192 -3.525 1.00 95.19 82 GLN A O 1
ATOM 616 N N . LYS A 1 83 ? 8.339 12.133 -1.571 1.00 96.19 83 LYS A N 1
ATOM 617 C CA . LYS A 1 83 ? 9.779 12.255 -1.876 1.00 96.19 83 LYS A CA 1
ATOM 618 C C . LYS A 1 83 ? 10.455 10.918 -2.174 1.00 96.19 83 LYS A C 1
ATOM 620 O O . LYS A 1 83 ? 11.399 10.885 -2.955 1.00 96.19 83 LYS A O 1
ATOM 625 N N . ILE A 1 84 ? 9.969 9.830 -1.578 1.00 95.62 84 ILE A N 1
ATOM 626 C CA . ILE A 1 84 ? 10.449 8.465 -1.851 1.00 95.62 84 ILE A CA 1
ATOM 627 C C . ILE A 1 84 ? 9.597 7.743 -2.911 1.00 95.62 84 ILE A C 1
ATOM 629 O O . ILE A 1 84 ? 9.750 6.544 -3.139 1.00 95.62 84 ILE A O 1
ATOM 633 N N . GLY A 1 85 ? 8.699 8.474 -3.576 1.00 94.50 85 GLY A N 1
ATOM 634 C CA . GLY A 1 85 ? 7.916 8.004 -4.713 1.00 94.50 85 GLY A CA 1
ATOM 635 C C . GLY A 1 85 ? 6.637 7.250 -4.358 1.00 94.50 85 GLY A C 1
ATOM 636 O O . GLY A 1 85 ? 6.082 6.599 -5.240 1.00 94.50 85 GLY A O 1
ATOM 637 N N . VAL A 1 86 ? 6.158 7.299 -3.111 1.00 95.75 86 VAL A N 1
ATOM 638 C CA . VAL A 1 86 ? 4.838 6.741 -2.782 1.00 95.75 86 VAL A CA 1
ATOM 639 C C . VAL A 1 86 ? 3.766 7.604 -3.443 1.00 95.75 86 VAL A C 1
ATOM 641 O O . VAL A 1 86 ? 3.740 8.820 -3.274 1.00 95.75 86 VAL A O 1
ATOM 644 N N . MET A 1 87 ? 2.863 6.960 -4.173 1.00 92.88 87 MET A N 1
ATOM 645 C CA . MET A 1 87 ? 1.703 7.596 -4.800 1.00 92.88 87 MET A CA 1
ATOM 646 C C . MET A 1 87 ? 0.450 7.439 -3.946 1.00 92.88 87 MET A C 1
ATOM 648 O O . MET A 1 87 ? -0.357 8.357 -3.846 1.00 92.88 87 MET A O 1
ATOM 652 N N . GLN A 1 88 ? 0.268 6.255 -3.359 1.00 92.62 88 GLN A N 1
ATOM 653 C CA . GLN A 1 88 ? -0.959 5.911 -2.654 1.00 92.62 88 GLN A CA 1
ATOM 654 C C . GLN A 1 88 ? -0.738 4.760 -1.679 1.00 92.62 88 GLN A C 1
ATOM 656 O O . GLN A 1 88 ? 0.100 3.882 -1.911 1.00 92.62 88 GLN A O 1
ATOM 661 N N . ILE A 1 89 ? -1.529 4.749 -0.611 1.00 94.81 89 ILE A N 1
ATOM 662 C CA . ILE A 1 89 ? -1.591 3.662 0.360 1.00 94.81 89 ILE A CA 1
ATOM 663 C C . ILE A 1 89 ? -3.021 3.134 0.401 1.00 94.81 89 ILE A C 1
ATOM 665 O O . ILE A 1 89 ? -3.970 3.909 0.527 1.00 94.81 89 ILE A O 1
ATOM 669 N N . ILE A 1 90 ? -3.172 1.814 0.299 1.00 93.50 90 ILE A N 1
ATOM 670 C CA . ILE A 1 90 ? -4.459 1.135 0.448 1.00 93.50 90 ILE A CA 1
ATOM 671 C C . ILE A 1 90 ? -4.343 0.090 1.556 1.00 93.50 90 ILE A C 1
ATOM 673 O O . ILE A 1 90 ? -3.439 -0.750 1.546 1.00 93.50 90 ILE A O 1
ATOM 677 N N . PHE A 1 91 ? -5.306 0.118 2.472 1.00 93.81 91 PHE A N 1
ATOM 678 C CA . PHE A 1 91 ? -5.482 -0.875 3.522 1.00 93.81 91 PHE A CA 1
ATOM 679 C C . PHE A 1 91 ? -6.796 -1.623 3.306 1.00 93.81 91 PHE A C 1
ATOM 681 O O . PHE A 1 91 ? -7.842 -1.020 3.064 1.00 93.81 91 PHE A O 1
ATOM 688 N N . GLN A 1 92 ? -6.755 -2.946 3.408 1.00 91.88 92 GLN A N 1
ATOM 689 C CA . GLN A 1 92 ? -7.929 -3.802 3.314 1.00 91.88 92 GLN A CA 1
ATOM 690 C C . GLN A 1 92 ? -7.990 -4.781 4.474 1.00 91.88 92 GLN A C 1
ATOM 692 O O . GLN A 1 92 ? -6.981 -5.351 4.886 1.00 91.88 92 GLN A O 1
ATOM 697 N N . ILE A 1 93 ? -9.200 -5.052 4.945 1.00 92.06 93 ILE A N 1
ATOM 698 C CA . ILE A 1 93 ? -9.466 -6.094 5.928 1.00 92.06 93 ILE A CA 1
ATOM 699 C C . ILE A 1 93 ? -10.830 -6.727 5.652 1.00 92.06 93 ILE A C 1
ATOM 701 O O . ILE A 1 93 ? -11.776 -6.058 5.232 1.00 92.06 93 ILE A O 1
ATOM 705 N N . SER A 1 94 ? -10.937 -8.043 5.841 1.00 90.44 94 SER A N 1
ATOM 706 C CA . SER A 1 94 ? -12.211 -8.737 5.630 1.00 90.44 94 SER A CA 1
ATOM 707 C C . SER A 1 94 ? -13.293 -8.245 6.598 1.00 90.44 94 SER A C 1
ATOM 709 O O . SER A 1 94 ? -13.001 -7.704 7.664 1.00 90.44 94 SER A O 1
ATOM 711 N N . THR A 1 95 ? -14.561 -8.501 6.273 1.00 88.75 95 THR A N 1
ATOM 712 C CA . THR A 1 95 ? -15.701 -8.160 7.146 1.00 88.75 95 THR A CA 1
ATOM 713 C C . THR A 1 95 ? -15.690 -8.889 8.490 1.00 88.75 95 THR A C 1
ATOM 715 O O . THR A 1 95 ? -16.359 -8.463 9.426 1.00 88.75 95 THR A O 1
ATOM 718 N N . LYS A 1 96 ? -14.902 -9.966 8.597 1.00 91.00 96 LYS A N 1
ATOM 719 C CA . LYS A 1 96 ? -14.644 -10.714 9.834 1.00 91.00 96 LYS A CA 1
ATOM 720 C C . LYS A 1 96 ? -13.424 -10.196 10.603 1.00 91.00 96 LYS A C 1
ATOM 722 O O . LYS A 1 96 ? -13.011 -10.828 11.567 1.00 91.00 96 LYS A O 1
ATOM 727 N N . PHE A 1 97 ? -12.831 -9.083 10.168 1.00 90.44 97 PHE A N 1
ATOM 728 C CA . PHE A 1 97 ? -11.624 -8.487 10.747 1.00 90.44 97 PHE A CA 1
ATOM 729 C C . PHE A 1 97 ? -10.399 -9.414 10.727 1.00 90.44 97 PHE A C 1
ATOM 731 O O . PHE A 1 97 ? -9.495 -9.306 11.550 1.00 90.44 97 PHE A O 1
ATOM 738 N N . THR A 1 98 ? -10.346 -10.320 9.750 1.00 89.75 98 THR A N 1
ATOM 739 C CA . THR A 1 98 ? -9.204 -11.209 9.513 1.00 89.75 98 THR A CA 1
ATOM 740 C C . THR A 1 98 ? -8.484 -10.849 8.217 1.00 89.75 98 THR A C 1
ATOM 742 O O . THR A 1 98 ? -9.059 -10.215 7.325 1.00 89.75 98 THR A O 1
ATOM 745 N N . SER A 1 99 ? -7.238 -11.310 8.089 1.00 88.31 99 SER A N 1
ATOM 746 C CA . SER A 1 99 ? -6.434 -11.215 6.859 1.00 88.31 99 SER A CA 1
ATOM 747 C C . SER A 1 99 ? -6.207 -9.776 6.360 1.00 88.31 99 SER A C 1
ATOM 749 O O . SER A 1 99 ? -6.557 -9.472 5.218 1.00 88.31 99 SER A O 1
ATOM 751 N N . PRO A 1 100 ? -5.629 -8.889 7.192 1.00 91.94 100 PRO A N 1
ATOM 752 C CA . PRO A 1 100 ? -5.304 -7.532 6.775 1.00 91.94 100 PRO A CA 1
ATOM 753 C C . PRO A 1 100 ? -4.306 -7.521 5.607 1.00 91.94 100 PRO A C 1
ATOM 755 O O . PRO A 1 100 ? -3.381 -8.342 5.532 1.00 91.94 100 PRO A O 1
ATOM 758 N N . LYS A 1 101 ? -4.499 -6.581 4.684 1.00 91.88 101 LYS A N 1
ATOM 759 C CA . LYS A 1 101 ? -3.656 -6.376 3.509 1.00 91.88 101 LYS A CA 1
ATOM 760 C C . LYS A 1 101 ? -3.281 -4.910 3.395 1.00 91.88 101 LYS A C 1
ATOM 762 O O . LYS A 1 101 ? -4.147 -4.047 3.460 1.00 91.88 101 LYS A O 1
ATOM 767 N N . ASN A 1 102 ? -2.005 -4.664 3.157 1.00 93.12 102 ASN A N 1
ATOM 768 C CA . ASN A 1 102 ? -1.461 -3.358 2.845 1.00 93.12 102 ASN A CA 1
ATOM 769 C C . ASN A 1 102 ? -0.906 -3.335 1.436 1.00 93.12 102 ASN A C 1
ATOM 771 O O . ASN A 1 102 ? -0.320 -4.313 0.968 1.00 93.12 102 ASN A O 1
ATOM 775 N N . MET A 1 103 ? -1.093 -2.204 0.776 1.00 93.56 103 MET A N 1
ATOM 776 C CA . MET A 1 103 ? -0.597 -1.922 -0.558 1.00 93.56 103 MET A CA 1
ATOM 777 C C . MET A 1 103 ? 0.015 -0.532 -0.544 1.00 93.56 103 MET A C 1
ATOM 779 O O . MET A 1 103 ? -0.678 0.442 -0.258 1.00 93.56 103 MET A O 1
ATOM 783 N N . ILE A 1 104 ? 1.299 -0.448 -0.870 1.00 95.56 104 ILE A N 1
ATOM 784 C CA . ILE A 1 104 ? 1.995 0.819 -1.079 1.00 95.56 104 ILE A CA 1
ATOM 785 C C . ILE A 1 104 ? 2.305 0.912 -2.567 1.00 95.56 104 ILE A C 1
ATOM 787 O O . ILE A 1 104 ? 3.016 0.059 -3.106 1.00 95.56 104 ILE A O 1
ATOM 791 N N . MET A 1 105 ? 1.722 1.902 -3.235 1.00 94.50 105 MET A N 1
ATOM 792 C CA . MET A 1 105 ? 1.868 2.102 -4.670 1.00 94.50 105 MET A CA 1
ATOM 793 C C . MET A 1 105 ? 2.981 3.102 -4.973 1.00 94.50 105 MET A C 1
ATOM 795 O O . MET A 1 105 ? 3.042 4.170 -4.366 1.00 94.50 105 MET A O 1
ATOM 799 N N . PHE A 1 106 ? 3.807 2.766 -5.957 1.00 94.94 106 PHE A N 1
ATOM 800 C CA . PHE A 1 106 ? 4.900 3.572 -6.485 1.00 94.94 106 PHE A CA 1
ATOM 801 C C . PHE A 1 106 ? 4.872 3.576 -8.027 1.00 94.94 106 PHE A C 1
ATOM 803 O O . PHE A 1 106 ? 4.372 2.616 -8.622 1.00 94.94 106 PHE A O 1
ATOM 810 N N . PRO A 1 107 ? 5.468 4.569 -8.709 1.00 94.06 107 PRO A N 1
ATOM 811 C CA . PRO A 1 107 ? 5.548 4.581 -10.167 1.00 94.06 107 PRO A CA 1
ATOM 812 C C . PRO A 1 107 ? 6.692 3.685 -10.663 1.00 94.06 107 PRO A C 1
ATOM 814 O O . PRO A 1 107 ? 7.867 3.975 -10.444 1.00 94.06 107 PRO A O 1
ATOM 817 N N . LEU A 1 108 ? 6.411 2.609 -11.399 1.00 93.38 108 LEU A N 1
ATOM 818 C CA . LEU A 1 108 ? 7.478 1.794 -11.995 1.00 93.38 108 LEU A CA 1
ATOM 819 C C . LEU A 1 108 ? 8.081 2.488 -13.222 1.00 93.38 108 LEU A C 1
ATOM 821 O O . LEU A 1 108 ? 9.287 2.734 -13.269 1.00 93.38 108 LEU A O 1
ATOM 825 N N . GLU A 1 109 ? 7.221 2.836 -14.170 1.00 90.19 109 GLU A N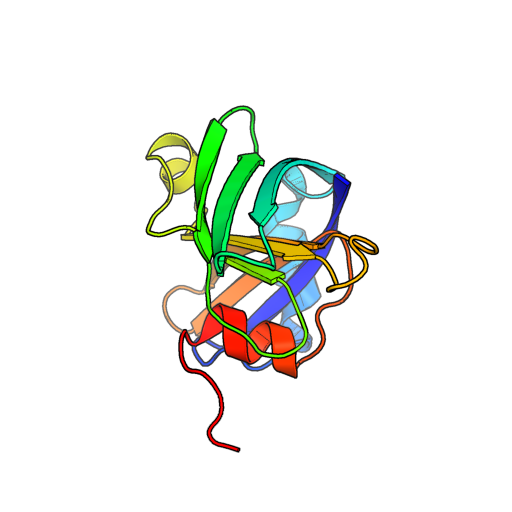 1
ATOM 826 C CA . GLU A 1 109 ? 7.507 3.626 -15.365 1.00 90.19 109 GLU A CA 1
ATOM 827 C C . GLU A 1 109 ? 6.383 4.661 -15.454 1.00 90.19 109 GLU A C 1
ATOM 829 O O . GLU A 1 109 ? 5.216 4.268 -15.537 1.00 90.19 109 GLU A O 1
ATOM 834 N N . THR A 1 110 ? 6.726 5.951 -15.375 1.00 79.75 110 THR A N 1
ATOM 835 C CA . THR A 1 110 ? 5.750 7.052 -15.377 1.00 79.75 110 THR A CA 1
ATOM 836 C C . THR A 1 110 ? 4.786 6.905 -16.554 1.00 79.75 110 THR A C 1
ATOM 838 O O . THR A 1 110 ? 5.218 6.603 -17.667 1.00 79.75 110 THR A O 1
ATOM 841 N N . ASP A 1 111 ? 3.490 7.046 -16.274 1.00 77.12 111 ASP A N 1
ATOM 842 C CA . ASP A 1 111 ? 2.382 6.937 -17.237 1.00 77.12 111 ASP A CA 1
ATOM 843 C C . ASP A 1 111 ? 2.290 5.588 -17.978 1.00 77.12 111 ASP A C 1
ATOM 845 O O . ASP A 1 111 ? 1.737 5.491 -19.072 1.00 77.12 111 ASP A O 1
ATOM 849 N N . LYS A 1 112 ? 2.863 4.516 -17.412 1.00 87.31 112 LYS A N 1
ATOM 850 C CA . LYS A 1 112 ? 2.783 3.165 -17.997 1.00 87.31 112 LYS A CA 1
ATOM 851 C C . LYS A 1 112 ? 2.469 2.091 -16.977 1.00 87.31 112 LYS A C 1
ATOM 853 O O . LYS A 1 112 ? 1.535 1.307 -17.159 1.00 87.31 112 LYS A O 1
ATOM 858 N N . PHE A 1 113 ? 3.282 2.023 -15.925 1.00 92.62 113 PHE A N 1
ATOM 859 C CA . PHE A 1 113 ? 3.211 0.945 -14.952 1.00 92.62 113 PHE A CA 1
ATOM 860 C C . PHE A 1 113 ? 3.367 1.456 -13.527 1.00 92.62 113 PHE A C 1
ATOM 862 O O . PHE A 1 113 ? 4.273 2.230 -13.218 1.00 92.62 113 PHE A O 1
ATOM 869 N N . ASN A 1 114 ? 2.549 0.902 -12.642 1.00 92.81 114 ASN A N 1
ATOM 870 C CA . ASN A 1 114 ? 2.643 1.069 -11.203 1.00 92.81 114 ASN A CA 1
ATOM 871 C C . ASN A 1 114 ? 3.272 -0.179 -10.579 1.00 92.81 114 ASN A C 1
ATOM 873 O O . ASN A 1 114 ? 3.070 -1.302 -11.044 1.00 92.81 114 ASN A O 1
ATOM 877 N N . CYS A 1 115 ? 4.030 0.015 -9.509 1.00 94.56 115 CYS A N 1
ATOM 878 C CA . CYS A 1 115 ? 4.552 -1.035 -8.652 1.00 94.56 115 CYS A CA 1
ATOM 879 C C . CYS A 1 115 ? 3.819 -0.983 -7.315 1.00 94.56 115 CYS A C 1
ATOM 881 O O . CYS A 1 115 ? 3.792 0.052 -6.657 1.00 94.56 115 CYS A O 1
ATOM 883 N N . VAL A 1 116 ? 3.228 -2.100 -6.906 1.00 94.62 116 VAL A N 1
ATOM 884 C CA . VAL A 1 116 ? 2.554 -2.235 -5.618 1.00 94.62 116 VAL A CA 1
ATOM 885 C C . VAL A 1 116 ? 3.350 -3.192 -4.752 1.00 94.62 116 VAL A C 1
ATOM 887 O O . VAL A 1 116 ? 3.486 -4.377 -5.075 1.00 94.62 116 VAL A O 1
ATOM 890 N N . LEU A 1 117 ? 3.847 -2.677 -3.632 1.00 95.81 117 LEU A N 1
ATOM 891 C CA . LEU A 1 117 ? 4.418 -3.492 -2.572 1.00 95.81 117 LEU A CA 1
ATOM 892 C C . LEU A 1 117 ? 3.314 -3.908 -1.606 1.00 95.81 117 LEU A C 1
ATOM 894 O O . LEU A 1 117 ? 2.512 -3.078 -1.180 1.00 95.81 117 LEU A O 1
ATOM 898 N N . THR A 1 118 ? 3.254 -5.191 -1.261 1.00 94.56 118 THR A N 1
ATOM 899 C CA . THR A 1 118 ? 2.161 -5.741 -0.452 1.00 94.56 118 THR A CA 1
ATOM 900 C C . THR A 1 118 ? 2.591 -6.934 0.399 1.00 94.56 118 THR A C 1
ATOM 902 O O . THR A 1 118 ? 3.581 -7.602 0.110 1.00 94.56 118 THR A O 1
ATOM 905 N N . ASN A 1 119 ? 1.853 -7.209 1.475 1.00 93.12 119 ASN A N 1
ATOM 906 C CA . ASN A 1 119 ? 2.047 -8.369 2.354 1.00 93.12 119 ASN A CA 1
ATOM 907 C C . ASN A 1 119 ? 1.259 -9.617 1.913 1.00 93.12 119 ASN A C 1
ATOM 909 O O . ASN A 1 119 ? 1.361 -10.663 2.553 1.00 93.12 119 ASN A O 1
ATOM 913 N N . SER A 1 120 ? 0.422 -9.514 0.878 1.00 84.31 120 SER A N 1
ATOM 914 C CA . SER A 1 120 ? -0.419 -10.614 0.403 1.00 84.31 120 SER A CA 1
ATOM 915 C C . SER A 1 120 ? -0.689 -10.479 -1.089 1.00 84.31 120 SER A C 1
ATOM 917 O O . SER A 1 120 ? -0.779 -9.372 -1.612 1.00 84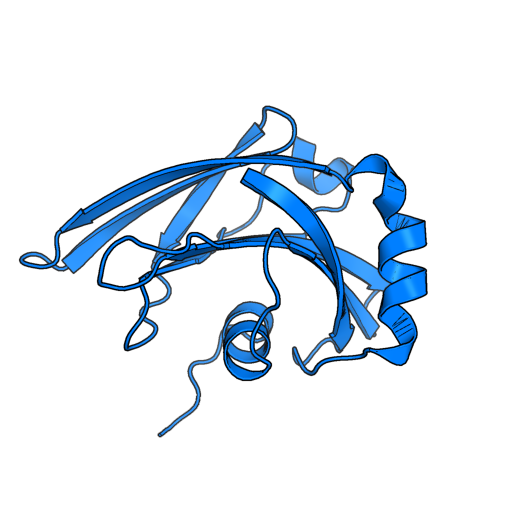.31 120 SER A O 1
ATOM 919 N N . ALA A 1 121 ? -0.876 -11.601 -1.784 1.00 66.44 121 ALA A N 1
ATOM 920 C CA . ALA A 1 121 ? -1.304 -11.563 -3.172 1.00 66.44 121 ALA A CA 1
ATOM 921 C C . ALA A 1 121 ? -2.632 -10.790 -3.289 1.00 66.44 121 ALA A C 1
ATOM 923 O O . ALA A 1 121 ? -3.630 -11.093 -2.616 1.00 66.44 121 ALA A O 1
ATOM 924 N N . LEU A 1 122 ? -2.642 -9.782 -4.157 1.00 64.38 122 LEU A N 1
ATOM 925 C CA . LEU A 1 122 ? -3.870 -9.112 -4.552 1.00 64.38 122 LEU A CA 1
ATOM 926 C C . LEU A 1 122 ? -4.622 -10.001 -5.533 1.00 64.38 122 LEU A C 1
ATOM 928 O O . LEU A 1 122 ? -4.032 -10.568 -6.453 1.00 64.38 122 LEU A O 1
ATOM 932 N N . SER A 1 123 ? -5.937 -10.115 -5.350 1.00 59.47 123 SER A N 1
ATOM 933 C CA . SER A 1 123 ? -6.772 -10.617 -6.435 1.00 59.47 123 SER A CA 1
ATOM 934 C C . SER A 1 123 ? -6.794 -9.559 -7.539 1.00 59.47 123 SER A C 1
ATOM 936 O O . SER A 1 123 ? -6.776 -8.362 -7.251 1.00 59.47 123 SER A O 1
ATOM 938 N N . ALA A 1 124 ? -6.865 -9.980 -8.804 1.00 58.53 124 ALA A N 1
ATOM 939 C CA . ALA A 1 124 ? -6.941 -9.046 -9.931 1.00 58.53 124 ALA A CA 1
ATOM 940 C C . ALA A 1 124 ? -8.119 -8.059 -9.789 1.00 58.53 124 ALA A C 1
ATOM 942 O O . ALA A 1 124 ? -8.001 -6.897 -10.165 1.00 58.53 124 ALA A O 1
ATOM 943 N N . LYS A 1 125 ? -9.226 -8.503 -9.175 1.00 60.91 125 LYS A N 1
ATOM 944 C CA . LYS A 1 125 ? -10.382 -7.661 -8.841 1.00 60.91 125 LYS A CA 1
ATOM 945 C C . LYS A 1 125 ? -10.034 -6.564 -7.828 1.00 60.91 125 LYS A C 1
ATOM 947 O O . LYS A 1 125 ? -10.302 -5.400 -8.097 1.00 60.91 125 LYS A O 1
ATOM 952 N N . ALA A 1 126 ? -9.404 -6.928 -6.708 1.00 59.53 126 ALA A N 1
ATOM 953 C CA . ALA A 1 126 ? -9.030 -5.974 -5.664 1.00 59.53 126 ALA A CA 1
ATOM 954 C C . ALA A 1 126 ? -7.980 -4.973 -6.160 1.00 59.53 126 ALA A C 1
ATOM 956 O O . ALA A 1 126 ? -8.076 -3.791 -5.852 1.00 59.53 126 ALA A O 1
ATOM 957 N N . ALA A 1 127 ? -7.019 -5.430 -6.969 1.00 63.12 127 ALA A N 1
ATOM 958 C CA . ALA A 1 127 ? -6.051 -4.543 -7.599 1.00 63.12 127 ALA A CA 1
ATOM 959 C C . ALA A 1 127 ? -6.726 -3.557 -8.560 1.00 63.12 127 ALA A C 1
ATOM 961 O O . ALA A 1 127 ? -6.468 -2.364 -8.483 1.00 63.12 127 ALA A O 1
ATOM 962 N N . LYS A 1 128 ? -7.646 -4.020 -9.413 1.00 64.81 128 LYS A N 1
ATOM 963 C CA . LYS A 1 128 ? -8.368 -3.143 -10.342 1.00 64.81 128 LYS A CA 1
ATOM 964 C C . LYS A 1 128 ? -9.208 -2.092 -9.610 1.00 64.81 128 LYS A C 1
ATOM 966 O O . LYS A 1 128 ? -9.147 -0.922 -9.968 1.00 64.81 128 LYS A O 1
ATOM 971 N N . GLU A 1 129 ? -9.967 -2.478 -8.587 1.00 64.25 129 GLU A N 1
ATOM 972 C CA . GLU A 1 129 ? -10.787 -1.540 -7.801 1.00 64.25 129 GLU A CA 1
ATOM 973 C C . GLU A 1 129 ? -9.921 -0.526 -7.037 1.00 64.25 129 GLU A C 1
ATOM 975 O O . GLU A 1 129 ? -10.231 0.664 -7.036 1.00 64.25 129 GLU A O 1
ATOM 980 N N . ALA A 1 130 ? -8.803 -0.976 -6.455 1.00 59.69 130 ALA A N 1
ATOM 981 C CA . ALA A 1 130 ? -7.876 -0.114 -5.729 1.00 59.69 130 ALA A CA 1
ATOM 982 C C . ALA A 1 130 ? -7.106 0.857 -6.640 1.00 59.69 130 ALA A C 1
ATOM 984 O O . ALA A 1 130 ? -6.859 1.989 -6.243 1.00 59.69 130 ALA A O 1
ATOM 985 N N . LEU A 1 131 ? -6.756 0.432 -7.858 1.00 63.75 131 LEU A N 1
ATOM 986 C CA . LEU A 1 131 ? -5.907 1.199 -8.776 1.00 63.75 131 LEU A CA 1
ATOM 987 C C . LEU A 1 131 ? -6.690 2.080 -9.759 1.00 63.75 131 LEU A C 1
ATOM 989 O O . LEU A 1 131 ? -6.131 3.034 -10.284 1.00 63.75 131 LEU A O 1
ATOM 993 N N . THR A 1 132 ? -7.965 1.781 -10.031 1.00 63.66 132 THR A N 1
ATOM 994 C CA . THR A 1 132 ? -8.782 2.571 -10.978 1.00 63.66 132 THR A CA 1
ATOM 995 C C . THR A 1 132 ? -9.754 3.539 -10.315 1.00 63.66 132 THR A C 1
ATOM 997 O O . THR A 1 132 ? -10.376 4.340 -11.013 1.00 63.66 132 THR A O 1
ATOM 1000 N N . GLY A 1 133 ? -9.951 3.445 -8.994 1.00 52.16 133 GLY A N 1
ATOM 1001 C CA . GLY A 1 133 ? -10.891 4.290 -8.250 1.00 52.16 133 GLY A CA 1
ATOM 1002 C C . GLY A 1 133 ? -12.360 4.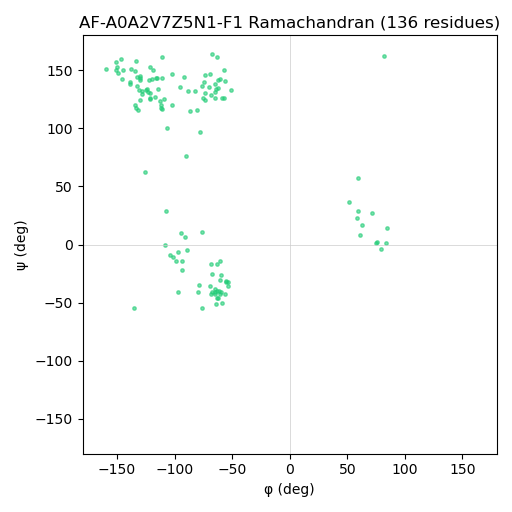166 -8.683 1.00 52.16 133 GLY A C 1
ATOM 1003 O O . GLY A 1 133 ? -13.194 4.941 -8.223 1.00 52.16 133 GLY A O 1
ATOM 1004 N N . LYS A 1 134 ? -12.708 3.215 -9.565 1.00 41.12 134 LYS A N 1
ATOM 1005 C CA . LYS A 1 134 ? -14.078 2.993 -10.047 1.00 41.12 134 LYS A CA 1
ATOM 1006 C C . LYS A 1 134 ? -14.611 1.650 -9.536 1.00 41.12 134 LYS A C 1
ATOM 1008 O O . LYS A 1 134 ? -14.012 0.618 -9.846 1.00 41.12 134 LYS A O 1
ATOM 1013 N N . PRO A 1 135 ? -15.753 1.619 -8.822 1.00 40.97 135 PRO A N 1
ATOM 1014 C CA . PRO A 1 135 ? -16.443 0.364 -8.555 1.00 40.97 135 PRO A CA 1
ATOM 1015 C C . PRO A 1 135 ? -16.884 -0.260 -9.887 1.00 40.97 135 PRO A C 1
ATOM 1017 O O . PRO A 1 135 ? -17.404 0.436 -10.766 1.00 40.97 135 PRO A O 1
ATOM 1020 N N . MET A 1 136 ? -16.664 -1.567 -10.072 1.00 35.97 136 MET A N 1
ATOM 1021 C CA . MET A 1 136 ? -17.224 -2.266 -11.232 1.00 35.97 136 MET A CA 1
ATOM 1022 C C . MET A 1 136 ? -18.748 -2.253 -11.120 1.00 35.97 136 MET A C 1
ATOM 1024 O O . MET A 1 136 ? -19.297 -2.666 -10.100 1.00 35.97 136 MET A O 1
ATOM 1028 N N . LYS A 1 137 ? -19.425 -1.775 -12.171 1.00 36.62 137 LYS A N 1
ATOM 1029 C CA . LYS A 1 137 ? -20.870 -1.965 -12.309 1.00 36.62 137 LYS A CA 1
ATOM 1030 C C . LYS A 1 137 ? -21.142 -3.471 -12.324 1.00 36.62 137 LYS A C 1
ATOM 1032 O O . LYS A 1 137 ? -20.481 -4.191 -13.073 1.00 36.62 137 LYS A O 1
ATOM 1037 N N . HIS A 1 138 ? -22.030 -3.894 -11.429 1.00 41.53 138 HIS A N 1
ATOM 1038 C CA . HIS A 1 138 ? -22.547 -5.256 -11.339 1.00 41.53 138 HIS A CA 1
ATOM 1039 C C . HIS A 1 138 ? -23.276 -5.660 -12.617 1.00 41.53 138 HIS A C 1
ATOM 1041 O O . HIS A 1 138 ? -23.926 -4.772 -13.217 1.00 41.53 138 HIS A O 1
#

Foldseek 3Di:
DFQAFKWKAWLLLAGDRVCRVLLCVVPVVRHRFDKDKDKDADPVVRDIWMWIAGPNAIFTWDFLPDPQKTKTKGPAGDPVCVVVFFGIKMWIAGPVRPDIKIWTWGDSDPNTMIMIGMPDDDDSQRSSCRSNSDDDDD

pLDDT: mean 87.74, std 13.88, range [35.97, 98.31]

Solvent-accessible surface area (backbone atoms only — not comparable to full-atom values): 7598 Å² total; per-residue (Å²): 91,45,21,76,44,46,42,19,21,34,65,76,17,46,81,33,72,96,38,18,66,57,27,36,63,77,47,48,88,53,54,59,38,60,40,51,75,49,74,47,77,37,86,88,78,69,52,59,44,36,33,41,30,46,93,90,44,77,35,65,27,42,70,68,81,51,86,86,38,49,36,28,34,32,87,59,58,55,70,77,45,42,76,76,43,42,61,38,44,37,44,34,30,38,80,84,76,45,80,74,36,48,35,44,30,29,70,65,40,84,98,47,28,34,21,33,37,14,57,58,89,71,49,70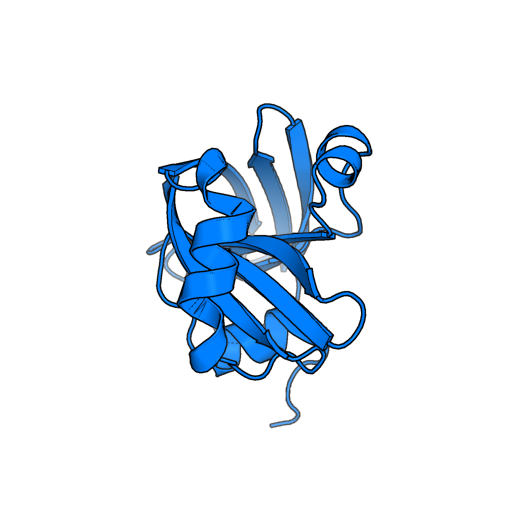,67,58,38,27,39,71,54,54,78,49,83,79,82,130

Secondary structure (DSSP, 8-state):
-B--EEEEEETTS-B-GGGHHHHHHHTGGGTT-BEEEEEEE-TTT--EEEEEEETTEEEEEEE---TTEEEEEESS--HHHHHTT--EEEEEEETTS-S-EEEEEEEEETTTEEEEEESSPPPHHHHHHHHH--PPP-

Mean predicted aligned error: 5.11 Å